Protein AF-A0A0F9LZ62-F1 (a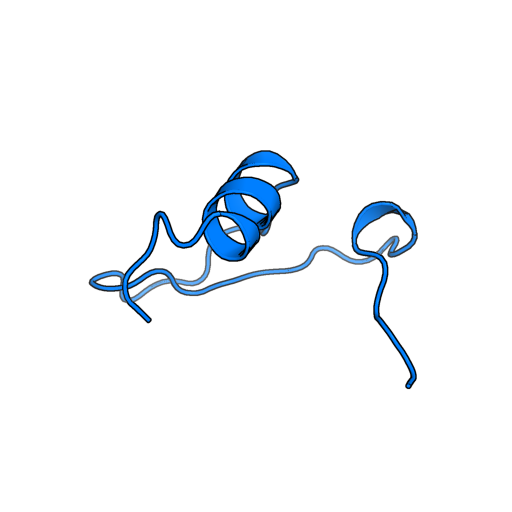fdb_monomer)

Structure (mmCIF, N/CA/C/O backbone):
data_AF-A0A0F9LZ62-F1
#
_entry.id   AF-A0A0F9LZ62-F1
#
loop_
_atom_site.group_PDB
_atom_site.id
_atom_site.type_symbol
_atom_site.label_atom_id
_atom_site.label_alt_id
_atom_site.label_comp_id
_atom_site.label_asym_id
_atom_site.label_entity_id
_atom_site.label_seq_id
_atom_site.pdbx_PDB_ins_code
_atom_site.Cartn_x
_atom_site.Cartn_y
_atom_site.Cartn_z
_atom_site.occupancy
_atom_site.B_iso_or_equiv
_atom_site.auth_seq_id
_atom_site.auth_comp_id
_atom_site.auth_asym_id
_atom_site.auth_atom_id
_atom_site.pdbx_PDB_model_num
ATOM 1 N N . ARG A 1 1 ? 8.751 12.605 -15.859 1.00 48.22 1 ARG A N 1
ATOM 2 C CA . ARG A 1 1 ? 8.122 12.161 -14.593 1.00 48.22 1 ARG A CA 1
ATOM 3 C C . ARG A 1 1 ? 8.906 10.951 -14.133 1.00 48.22 1 ARG A C 1
ATOM 5 O O . ARG A 1 1 ? 8.803 9.915 -14.772 1.00 48.22 1 ARG A O 1
ATOM 12 N N . GLU A 1 2 ? 9.742 11.115 -13.121 1.00 57.56 2 GLU A N 1
ATOM 13 C CA . GLU A 1 2 ? 10.462 10.000 -12.509 1.00 57.56 2 GLU A CA 1
ATOM 14 C C . GLU A 1 2 ? 9.472 9.293 -11.582 1.00 57.56 2 GLU A C 1
ATOM 16 O O . GLU A 1 2 ? 9.084 9.82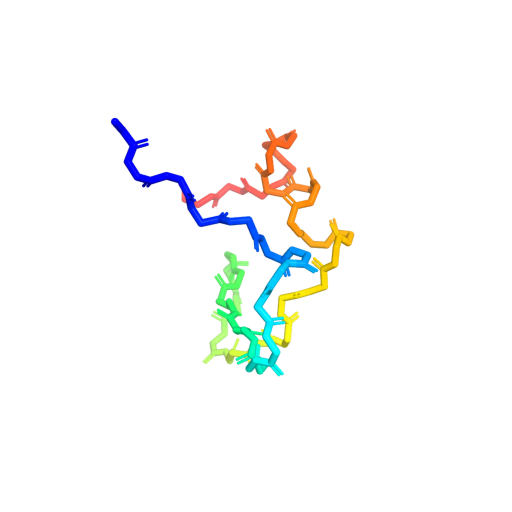5 -10.547 1.00 57.56 2 GLU A O 1
ATOM 21 N N . GLY A 1 3 ? 8.928 8.168 -12.044 1.00 62.69 3 GLY A N 1
ATOM 22 C CA . GLY A 1 3 ? 8.060 7.313 -11.243 1.00 62.69 3 GLY A CA 1
ATOM 23 C C . GLY A 1 3 ? 8.902 6.239 -10.570 1.00 62.69 3 GLY A C 1
ATOM 24 O O . GLY A 1 3 ? 9.695 5.579 -11.239 1.00 62.69 3 GLY A O 1
ATOM 25 N N . PHE A 1 4 ? 8.730 6.062 -9.264 1.00 73.00 4 PHE A N 1
ATOM 26 C CA . PHE A 1 4 ? 9.345 4.964 -8.527 1.00 73.00 4 PHE A CA 1
ATOM 27 C C . PHE A 1 4 ? 8.493 3.703 -8.701 1.00 73.00 4 PHE A C 1
ATOM 29 O O . PHE A 1 4 ? 7.320 3.682 -8.326 1.00 73.00 4 PHE A O 1
ATOM 36 N N . ASP A 1 5 ? 9.075 2.662 -9.295 1.00 81.94 5 ASP A N 1
ATOM 37 C CA . ASP A 1 5 ? 8.450 1.344 -9.405 1.00 81.94 5 ASP A CA 1
ATOM 38 C C . ASP A 1 5 ? 8.806 0.527 -8.162 1.00 81.94 5 ASP A C 1
ATOM 40 O O . ASP A 1 5 ? 9.938 0.061 -8.019 1.00 81.94 5 ASP A O 1
ATOM 44 N N . ILE A 1 6 ? 7.834 0.346 -7.267 1.00 82.75 6 ILE A N 1
ATOM 45 C CA . ILE A 1 6 ? 8.031 -0.370 -6.000 1.00 82.75 6 ILE A CA 1
ATOM 46 C C . ILE A 1 6 ? 8.479 -1.826 -6.191 1.00 82.75 6 ILE A C 1
ATOM 48 O O . ILE A 1 6 ? 9.011 -2.421 -5.263 1.00 82.75 6 ILE A O 1
ATOM 52 N N . LYS A 1 7 ? 8.291 -2.406 -7.386 1.00 81.00 7 LYS A N 1
ATOM 53 C CA . LYS A 1 7 ? 8.713 -3.779 -7.704 1.00 81.00 7 LYS A 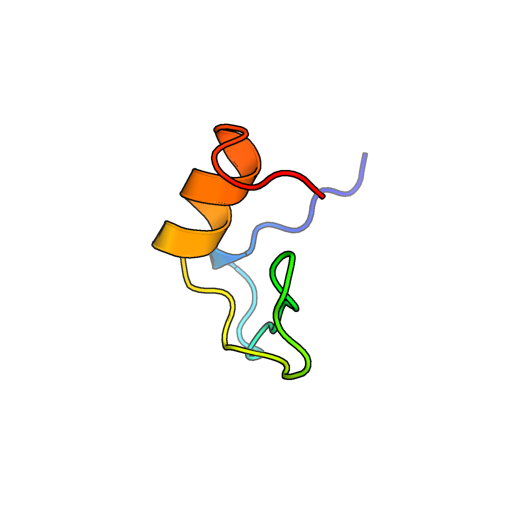CA 1
ATOM 54 C C . LYS A 1 7 ? 10.185 -3.872 -8.109 1.00 81.00 7 LYS A C 1
ATOM 56 O O . LYS A 1 7 ? 10.705 -4.975 -8.226 1.00 81.00 7 LYS A O 1
ATOM 61 N N . LYS A 1 8 ? 10.839 -2.737 -8.372 1.00 83.94 8 LYS A N 1
ATOM 62 C CA . LYS A 1 8 ? 12.244 -2.655 -8.809 1.00 83.94 8 LYS A CA 1
ATOM 63 C C . LYS A 1 8 ? 13.186 -2.159 -7.714 1.00 83.94 8 LYS A C 1
ATOM 65 O O . LYS A 1 8 ? 14.381 -2.031 -7.963 1.00 83.94 8 LYS A O 1
ATOM 70 N N . ILE A 1 9 ? 12.646 -1.855 -6.539 1.00 83.00 9 ILE A N 1
ATOM 71 C CA . ILE A 1 9 ? 13.397 -1.381 -5.380 1.00 83.00 9 ILE A CA 1
ATOM 72 C C . ILE A 1 9 ? 13.777 -2.603 -4.543 1.00 83.00 9 ILE A C 1
ATOM 74 O O . ILE A 1 9 ? 12.923 -3.432 -4.231 1.00 83.00 9 ILE A O 1
ATOM 78 N N . ASN A 1 10 ? 15.063 -2.726 -4.215 1.00 81.19 10 ASN A N 1
ATOM 79 C CA . ASN A 1 10 ? 15.569 -3.822 -3.383 1.00 81.19 10 ASN A CA 1
ATOM 80 C C . ASN A 1 10 ? 15.501 -3.477 -1.889 1.00 81.19 10 ASN A C 1
ATOM 82 O O . ASN A 1 10 ? 15.565 -4.363 -1.039 1.00 81.19 10 ASN A O 1
ATOM 86 N N . GLU A 1 11 ? 15.381 -2.193 -1.563 1.00 88.38 11 GLU A N 1
ATOM 87 C CA . GLU A 1 11 ? 15.224 -1.694 -0.209 1.00 88.38 11 GLU A CA 1
ATOM 88 C C . GLU A 1 11 ? 13.775 -1.838 0.290 1.00 88.38 11 GLU A C 1
ATOM 90 O O . GLU A 1 11 ? 12.818 -1.615 -0.458 1.00 88.38 11 GLU A O 1
ATOM 95 N N . PRO A 1 12 ? 13.573 -2.164 1.577 1.00 89.06 12 PRO A N 1
ATOM 96 C CA . PRO A 1 12 ? 12.240 -2.200 2.154 1.00 89.06 12 PRO A CA 1
ATOM 97 C C . PRO A 1 12 ? 11.642 -0.788 2.208 1.00 89.06 12 PRO A C 1
ATOM 99 O O . PRO A 1 12 ? 12.230 0.141 2.765 1.00 89.06 12 PRO A O 1
ATOM 102 N N . LEU A 1 13 ? 10.442 -0.643 1.650 1.00 93.25 13 LEU A N 1
ATOM 103 C CA . LEU A 1 13 ? 9.646 0.577 1.733 1.00 93.25 13 LEU A CA 1
ATOM 104 C C . LEU A 1 13 ? 8.643 0.480 2.879 1.00 93.25 13 LEU A C 1
ATOM 106 O O . LEU A 1 13 ? 8.152 -0.603 3.194 1.00 93.25 13 LEU A O 1
ATOM 110 N N . TYR A 1 14 ? 8.303 1.626 3.464 1.00 95.44 14 TYR A N 1
ATOM 111 C CA . TYR A 1 14 ? 7.358 1.722 4.572 1.00 95.44 14 TYR A CA 1
ATOM 112 C C . TYR A 1 14 ? 6.347 2.845 4.341 1.00 95.44 14 TYR A C 1
ATOM 114 O O . TYR A 1 14 ? 6.634 3.825 3.654 1.00 95.44 14 TYR A O 1
ATOM 122 N N . VAL A 1 15 ? 5.163 2.708 4.932 1.00 95.38 15 VAL A N 1
ATOM 123 C CA . VAL A 1 15 ? 4.061 3.673 4.842 1.00 95.38 15 VAL A CA 1
ATOM 124 C C . VAL A 1 15 ? 3.347 3.795 6.189 1.00 95.38 15 VAL A C 1
ATOM 126 O O . VAL A 1 15 ? 3.260 2.822 6.933 1.00 95.38 15 VAL A O 1
ATOM 129 N N . ILE A 1 16 ? 2.820 4.982 6.500 1.00 96.88 16 ILE A N 1
ATOM 130 C CA . ILE A 1 16 ? 1.846 5.181 7.584 1.00 96.88 16 ILE A CA 1
ATOM 131 C C . ILE A 1 16 ? 0.465 5.274 6.943 1.00 96.88 16 ILE A C 1
ATOM 133 O O . ILE A 1 16 ? 0.236 6.122 6.080 1.00 96.88 16 ILE A O 1
ATOM 137 N N . LEU A 1 17 ? -0.453 4.401 7.355 1.00 95.69 17 LEU A N 1
ATOM 138 C CA . LEU A 1 17 ? -1.839 4.444 6.895 1.00 95.69 17 LEU A CA 1
ATOM 139 C C . LEU A 1 17 ? -2.684 5.402 7.753 1.00 95.69 17 LEU A C 1
ATOM 141 O O . LEU A 1 17 ? -2.359 5.632 8.918 1.00 95.69 17 LEU A O 1
ATOM 145 N N . PRO A 1 18 ? -3.799 5.933 7.221 1.00 95.69 18 PRO A N 1
ATOM 146 C CA . PRO A 1 18 ? -4.694 6.797 7.985 1.00 95.69 18 PRO A CA 1
ATOM 147 C C . PRO A 1 18 ? -5.152 6.144 9.295 1.00 95.69 18 PRO A C 1
ATOM 149 O O . PRO A 1 18 ? -5.599 4.997 9.308 1.00 95.69 18 PRO A O 1
ATOM 152 N N . GLY A 1 19 ? -5.044 6.883 10.400 1.00 95.69 19 GLY A N 1
ATOM 153 C CA . GLY A 1 19 ? -5.394 6.395 11.738 1.00 95.69 19 GLY A CA 1
ATOM 154 C C . GLY A 1 19 ? -4.347 5.488 12.395 1.00 95.69 19 GLY A C 1
ATOM 155 O O . GLY A 1 19 ? -4.568 5.061 13.524 1.00 95.69 19 GLY A O 1
ATOM 156 N N . GLN A 1 20 ? -3.220 5.211 11.732 1.00 95.75 20 GLN A N 1
ATOM 157 C CA . GLN A 1 20 ? -2.080 4.508 12.320 1.00 95.75 20 GLN A CA 1
ATOM 158 C C . GLN A 1 20 ? -1.023 5.504 12.806 1.00 95.75 20 GLN A C 1
ATOM 160 O O . GLN A 1 20 ? -0.838 6.570 12.220 1.00 95.75 20 GLN A O 1
ATOM 165 N N . SER A 1 21 ? -0.309 5.142 13.869 1.00 94.88 21 SER A N 1
ATOM 166 C CA . SER A 1 21 ? 0.821 5.909 14.413 1.00 94.88 21 SER A CA 1
ATOM 167 C C . SER A 1 21 ? 2.180 5.276 14.110 1.00 94.88 21 SER A C 1
ATOM 169 O O . SER A 1 21 ? 3.207 5.803 14.529 1.00 94.88 21 SER A O 1
ATOM 171 N N . GLU A 1 22 ? 2.195 4.145 13.406 1.00 97.00 22 GLU A N 1
ATOM 172 C CA . GLU A 1 22 ? 3.393 3.351 13.147 1.00 97.00 22 GLU A CA 1
ATOM 173 C C . GLU A 1 22 ? 3.585 3.106 11.650 1.00 97.00 22 GLU A C 1
ATOM 175 O O . GLU A 1 22 ? 2.626 2.968 10.885 1.00 97.00 22 GLU A O 1
ATOM 180 N N . TYR A 1 23 ? 4.854 3.055 11.242 1.00 97.56 23 TYR A N 1
ATOM 181 C CA . TYR A 1 23 ? 5.243 2.685 9.888 1.00 97.56 23 TYR A CA 1
ATOM 182 C C . TYR A 1 23 ? 5.105 1.176 9.703 1.00 97.56 23 TYR A C 1
ATOM 184 O O . TYR A 1 23 ? 5.662 0.396 10.474 1.00 97.56 23 TYR A O 1
ATOM 192 N N . ILE A 1 24 ? 4.436 0.770 8.628 1.00 96.50 24 ILE A N 1
ATOM 193 C CA . ILE A 1 24 ? 4.313 -0.633 8.227 1.00 96.50 24 ILE A CA 1
ATOM 194 C C . ILE A 1 24 ? 4.981 -0.865 6.868 1.00 96.50 24 ILE A C 1
ATOM 196 O O . ILE A 1 24 ? 5.058 0.075 6.071 1.00 96.50 24 ILE A O 1
ATOM 200 N N . PRO A 1 25 ? 5.469 -2.084 6.569 1.00 95.88 25 PRO A N 1
ATOM 201 C CA . PRO A 1 25 ? 6.031 -2.395 5.259 1.00 95.88 25 PRO A CA 1
ATOM 202 C C . PRO A 1 25 ? 5.033 -2.108 4.133 1.00 95.88 25 PRO A C 1
ATOM 204 O O . PRO A 1 25 ? 3.875 -2.525 4.192 1.00 95.88 25 PRO A O 1
ATOM 207 N N . LEU A 1 26 ? 5.484 -1.423 3.085 1.00 94.5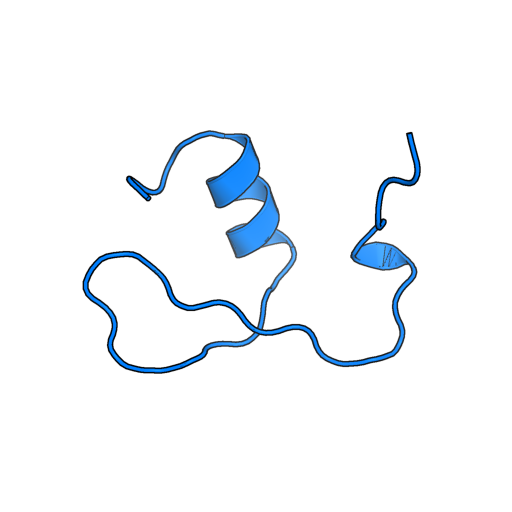6 26 LEU A N 1
ATOM 208 C CA . LEU A 1 26 ? 4.699 -1.180 1.883 1.00 94.56 26 LEU A CA 1
ATOM 209 C C . LEU A 1 26 ? 4.703 -2.445 1.021 1.00 94.56 26 LEU A C 1
ATOM 211 O O . LEU A 1 26 ? 5.598 -2.672 0.209 1.00 94.56 26 LEU A O 1
ATOM 215 N N . THR A 1 27 ? 3.688 -3.280 1.205 1.00 93.94 27 THR A N 1
ATOM 216 C CA . THR A 1 27 ? 3.464 -4.452 0.357 1.00 93.94 27 THR A CA 1
ATOM 217 C C . THR A 1 27 ? 2.830 -4.048 -0.977 1.00 93.94 27 THR A C 1
ATOM 219 O O . THR A 1 27 ? 2.250 -2.966 -1.107 1.00 93.94 27 THR A O 1
ATOM 222 N N . THR A 1 28 ? 2.888 -4.935 -1.976 1.00 91.69 28 THR A N 1
ATOM 223 C CA . THR A 1 28 ? 2.184 -4.728 -3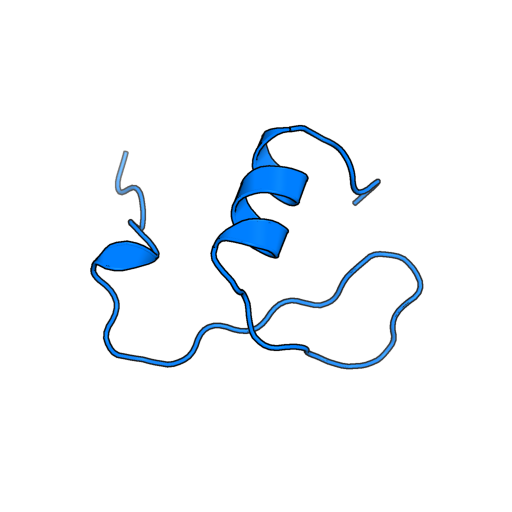.254 1.00 91.69 28 THR A CA 1
ATOM 224 C C . THR A 1 28 ? 0.681 -4.541 -3.050 1.00 91.69 28 THR A C 1
ATOM 226 O O . THR A 1 28 ? 0.097 -3.665 -3.671 1.00 91.69 28 THR A O 1
ATOM 229 N N . GLU A 1 29 ? 0.070 -5.284 -2.124 1.00 95.00 29 GLU A N 1
ATOM 230 C CA . GLU A 1 29 ? -1.353 -5.142 -1.797 1.00 95.00 29 GLU A CA 1
ATOM 231 C C . GLU A 1 29 ? -1.681 -3.755 -1.228 1.00 95.00 29 GLU A C 1
ATOM 233 O O . GLU A 1 29 ? -2.633 -3.111 -1.668 1.00 95.00 29 GLU A O 1
ATOM 238 N N . ILE A 1 30 ? -0.883 -3.262 -0.273 1.00 95.12 30 ILE A N 1
ATOM 239 C CA . ILE A 1 30 ? -1.085 -1.924 0.295 1.00 95.12 30 ILE A CA 1
ATOM 240 C C . ILE A 1 30 ? -0.910 -0.871 -0.798 1.00 95.12 30 ILE A C 1
ATOM 242 O O . ILE A 1 30 ? -1.735 0.031 -0.911 1.00 95.12 30 ILE A O 1
ATOM 246 N N . TYR A 1 31 ? 0.114 -1.003 -1.641 1.00 94.31 31 TYR A N 1
ATOM 247 C CA . TYR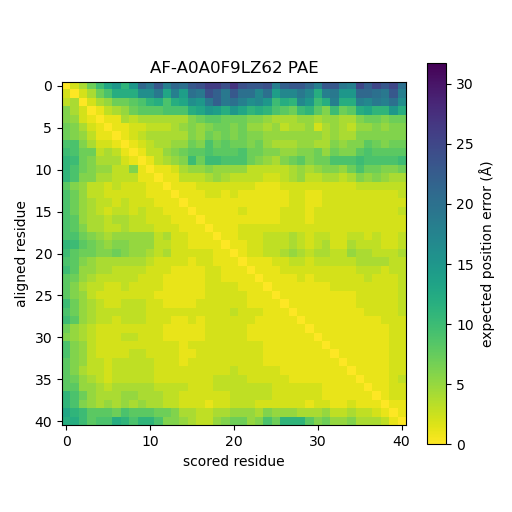 A 1 31 ? 0.321 -0.103 -2.770 1.00 94.31 31 TYR A CA 1
ATOM 248 C C . TYR A 1 31 ? -0.868 -0.098 -3.738 1.00 94.31 31 TYR A C 1
ATOM 250 O O . TYR A 1 31 ? -1.367 0.975 -4.080 1.00 94.31 31 TYR A O 1
ATOM 258 N N . ASP A 1 32 ? -1.378 -1.268 -4.120 1.00 94.19 32 ASP A N 1
ATOM 259 C CA . ASP A 1 32 ? -2.545 -1.388 -4.995 1.00 94.19 32 ASP A CA 1
ATOM 260 C C . ASP A 1 32 ? -3.783 -0.751 -4.345 1.00 94.19 32 ASP A C 1
ATOM 262 O O . ASP A 1 32 ? -4.530 -0.022 -5.000 1.00 94.19 32 ASP A O 1
ATOM 266 N N . ASN A 1 33 ? -3.979 -0.930 -3.039 1.00 96.31 33 ASN A N 1
ATOM 267 C CA . ASN A 1 33 ? -5.054 -0.285 -2.287 1.00 96.31 33 ASN A CA 1
ATOM 268 C C . ASN A 1 33 ? -4.915 1.249 -2.250 1.00 96.31 33 ASN A C 1
ATOM 270 O O . ASN A 1 33 ? -5.924 1.952 -2.360 1.00 96.31 33 ASN A O 1
ATOM 274 N N . ILE A 1 34 ? -3.691 1.783 -2.153 1.00 94.00 34 ILE A N 1
ATOM 275 C CA . ILE A 1 34 ? -3.409 3.225 -2.260 1.00 94.00 34 ILE A CA 1
ATOM 276 C C . ILE A 1 34 ? -3.788 3.734 -3.656 1.00 94.00 34 ILE A C 1
ATOM 278 O O . ILE A 1 34 ? -4.533 4.708 -3.768 1.00 94.00 34 ILE A O 1
ATOM 282 N N . GLN A 1 35 ? -3.340 3.056 -4.718 1.00 92.44 35 GLN A N 1
ATOM 283 C CA . GLN A 1 35 ? -3.650 3.438 -6.104 1.00 92.44 35 GLN A CA 1
ATOM 284 C C . GLN A 1 35 ? -5.160 3.397 -6.391 1.00 92.44 35 GLN A C 1
ATOM 286 O O . GLN A 1 35 ? -5.684 4.238 -7.119 1.00 92.44 35 GLN A O 1
ATOM 291 N N . ASN A 1 36 ? -5.878 2.459 -5.768 1.00 95.94 36 ASN A N 1
ATOM 292 C CA . ASN A 1 36 ? -7.329 2.308 -5.883 1.00 95.94 36 ASN A CA 1
ATOM 293 C C . ASN A 1 36 ? -8.131 3.157 -4.877 1.00 95.94 36 ASN A C 1
ATOM 295 O O . ASN A 1 36 ? -9.327 2.912 -4.700 1.00 95.94 36 ASN A O 1
ATOM 299 N N . GLN A 1 37 ? -7.503 4.135 -4.211 1.00 94.06 37 GLN A N 1
ATOM 300 C CA . GLN A 1 37 ? -8.155 5.069 -3.279 1.00 94.06 37 GLN A CA 1
ATOM 301 C C . GLN A 1 37 ? -8.930 4.370 -2.143 1.00 94.06 37 GLN A C 1
ATOM 303 O O . GLN A 1 37 ? -9.958 4.856 -1.670 1.00 94.06 37 GLN A O 1
ATOM 308 N N . LYS A 1 38 ? -8.453 3.202 -1.691 1.00 96.00 38 LYS A N 1
ATOM 309 C CA . LYS A 1 38 ? -9.053 2.456 -0.570 1.00 96.00 38 LYS A CA 1
ATOM 310 C C . LYS A 1 38 ? -8.712 3.066 0.789 1.00 96.00 38 LYS A C 1
ATOM 312 O O . LYS A 1 38 ? -9.434 2.834 1.755 1.00 96.00 38 LYS A O 1
ATOM 317 N N . TYR A 1 39 ? -7.649 3.865 0.853 1.00 93.75 39 TYR A N 1
ATOM 318 C CA . TYR A 1 39 ? -7.267 4.649 2.024 1.00 93.75 39 TYR A CA 1
ATOM 319 C C . TYR A 1 39 ? -7.595 6.127 1.806 1.00 93.75 39 TYR A C 1
ATOM 321 O O . TYR A 1 39 ? -7.399 6.659 0.714 1.00 93.75 39 TYR A O 1
ATOM 329 N N . LYS A 1 40 ? -8.074 6.791 2.861 1.00 88.12 40 LYS A N 1
ATOM 330 C CA . LYS A 1 40 ? -8.333 8.236 2.882 1.00 88.12 40 LYS A CA 1
ATOM 331 C C . LYS A 1 40 ? -7.138 8.952 3.515 1.00 88.12 40 LYS A C 1
ATOM 333 O O . LYS A 1 40 ? -7.142 9.145 4.729 1.00 88.12 40 LYS A O 1
ATOM 338 N N . PHE A 1 41 ? -6.110 9.220 2.708 1.00 80.69 41 PHE A N 1
ATOM 339 C CA . PHE A 1 41 ? -4.980 10.070 3.105 1.00 80.69 41 PHE A CA 1
ATOM 340 C 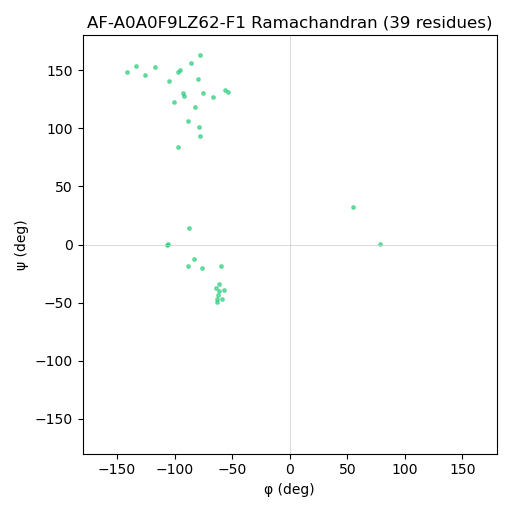C . PHE A 1 41 ? -5.406 11.525 3.290 1.00 80.69 41 PHE A C 1
ATOM 342 O O . PHE A 1 41 ? -6.390 11.935 2.631 1.00 80.69 41 PHE A O 1
#

Mean predicted aligned err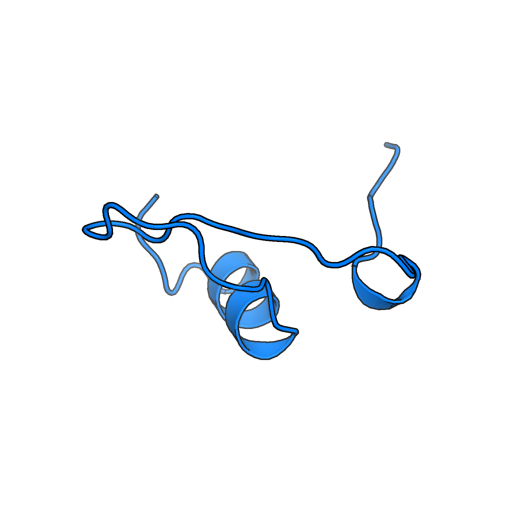or: 4.25 Å

Secondary structure (DSSP, 8-state):
-----TTS--SPPEEPPTT--S-EE--HHHHHHHHTT-S--

Organism: NCBI:txid412755

Foldseek 3Di:
DDDDDPVPDPDFDWDAAPPGPDTDTDDPVNVVCVVVVVGDD

pLDDT: mean 88.99, std 11.03, range [48.22, 97.56]

Solvent-accessible surface area (backbone atoms only — not comparable to full-atom values): 2860 Å² total; per-residue (Å²): 134,93,75,86,58,79,87,77,52,90,67,92,48,67,44,67,53,77,95,52,95,55,78,41,75,59,43,72,67,57,49,51,36,54,76,67,62,73,57,77,123

Radius of gyration: 10.89 Å; Cα contacts (8 Å, |Δi|>4): 29; chains: 1; bounding box: 25×17×29 Å

Sequence (41 aa):
REGFDIKKINEPLYVILPGQSEYIPLTTEIYDNIQNQKYKF

=== Feature glossary ===
Reading guide. The protein is described through the following features:

Foldseek 3Di. A 3Di character summarizes, for each residue, the relative orientation of the Cα frame of its nearest spatial neighbor. Because it encodes fold topology rather than chemistry, 3Di alignments detect remote structural similarity that sequence alignment misses.

Contact-map, Ramachandran, and PAE plots. Plot images: a contact map (which residues are close in 3D, as an N×N binary image), a Ramachandran scatter (backbone torsion angles, revealing secondary-structure composition at a glance), and — for AlphaFold structures — a PAE heatmap (pairwise prediction confidence).

Radius of gyration, Cα contacts, bounding box. Radius of gyration (Rg) is the root-mean-square distance of Cα atoms from their centroid — a single number for overall size and compactness. A globular domain of N residues has Rg ≈ 2.2·N^0.38 Å; an extended or disordered chain has a much larger Rg. The Cα contact count is the number of residue pairs whose Cα atoms are within 8 Å and are more than four positions apart in sequence — a standard proxy for tertiary packing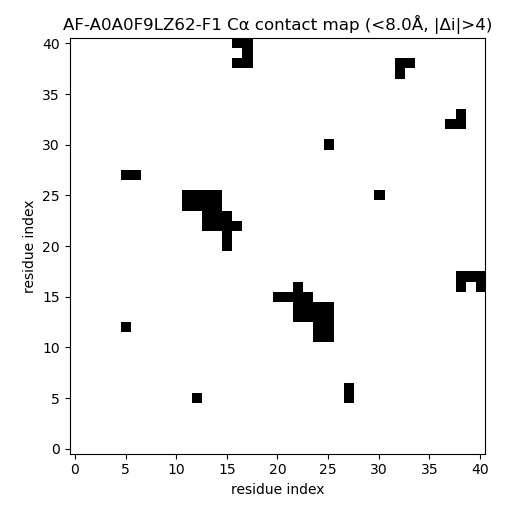 density. The bounding box is the smallest axis-aligned box enclosing all Cα atoms.

Secondary structure (8-state, DSSP). Eight-state secondary structure (DSSP): H is the canonical α-helix, G the tighter 3₁₀-helix, I the wider π-helix; E/B are β-structure, T and S are turns and bends, and '-' is everything else. DSSP derives these from the pattern of main-chain N–H···O=C hydrogen bonds, not from the sequence.

B-factor. B-factor (Debye–Waller factor) reflects atomic displacement in the crystal lattice. It is an experimental observable (units Å²), not a prediction; low values mean the atom is pinned down, high values mean it moves or is heterogeneous across the crystal.

pLDDT. pLDDT is the predicted lDDT-Cα score: AlphaFold's confidence that the local environment of each residue (all inter-atomic distances within 15 Å) is correctly placed. It is a per-residue number between 0 and 100, with higher meaning more reliable.

Nearest PDB structures. Nearest PDB neighbors are the top structural matches found by Foldseek when searching this structure against the entire Protein Data Bank. Each hit reports a TM-score (0 to 1; >0.5 almost always implies the same fold) and an E-value. These are *structural* homologs — they may share no detectable sequence similarity.

Solvent-accessible surface area. Accessible surface area quantifies burial. A residue with SASA near zero is packed into the hydrophobic core; one with SASA >100 Å² sits on the surface. Computed here via the Shrake–Rupley numerical algorithm with a 1.4 Å probe.

Rendered structure images. Structure images are PyMOL renders from six orthogonal camera directions. Cartoon representation draws helices as coils and strands as arrows; sticks shows the backbone as bonds; surface shows the solvent-excluded envelope. Rainbow coloring maps sequence position to hue (blue→red, N→C); chain coloring assigns a distinct color per polypeptide.

Backbone torsions (φ/ψ). φ (phi) and ψ (psi) are the two rotatable backbone dihedrals per residue: φ is the C(i-1)–N–Cα–C torsion, ψ is the N–Cα–C–N(i+1) torsion, both in degrees on (−180°, 180°]. α-helical residues cluster near (−60°, −45°); β-strand residues near (−120°, +130°). A Ramachandran plot is simply a scatter of (φ, ψ) for every residue.

Predicted aligned error. Predicted Aligned Error (PAE) is an AlphaFold confidence matrix: entry (i, j) is the expected error in the position of residue j, in ångströms, when the prediction is superimposed on the true structure at residue i. Low PAE within a block of residues means that block is internally rigid and well-predicted; high PAE between two blocks means their relative placement is uncertain even if each block individually is confident.

mmCIF coordinates. Structure coordinates are given as an mmCIF _atom_site loop: one row per atom with element, residue name, chain id, sequence number, and x/y/z position in Å. Only the four main-chain atoms per residue are included here; side chains are omitted to keep the record compact.

InterPro / GO / CATH / organism. Database cross-references. InterPro integrates a dozen domain/family signature databases into unified entries with residue-range hits. GO terms attach function/process/location labels with evidence codes. CATH codes position the fold in a four-level structural taxonomy. Organism is the NCBI-taxonomy species name.

Secondary structure (3-state, P-SEA). SS3 is a coarse helix/strand/coil call (letters a/b/c) made by the P-SEA algorithm from inter-Cα distances and dihedrals. It is less detailed than DSSP but needs only Cα positions.

Sequence. Sequence gives the chain of amino acids in standard one-letter code (A=alanine, C=cysteine, …, Y=tyrosine), read N→C. It is the only feature that is directly encoded by the gene; all structural features are derived from the folded form of this sequence.